Protein AF-A0A2P6WCD6-F1 (afdb_monomer_lite)

Sequence (98 aa):
MKKKTFTDDEIPIFDDAIIYKRNDYWHFRLWLTNENKYARKSLKTRNESTAIEKGKAAYLELMAIRCGVFQSCASLVEVIYFCCPICCNSSHRSIPVL

Structure (mmCIF, N/CA/C/O backbone):
data_AF-A0A2P6WCD6-F1
#
_entry.id   AF-A0A2P6WCD6-F1
#
loop_
_atom_site.group_PDB
_atom_site.id
_atom_site.type_symbol
_atom_site.label_atom_id
_atom_site.label_alt_id
_atom_site.label_comp_id
_atom_site.label_asym_id
_atom_site.label_entity_id
_atom_site.label_seq_id
_atom_site.pdbx_PDB_ins_code
_atom_site.Cartn_x
_atom_site.Cartn_y
_atom_site.Cartn_z
_atom_site.occupancy
_atom_site.B_iso_or_equiv
_atom_site.auth_seq_id
_atom_site.auth_comp_id
_atom_site.auth_asym_id
_atom_site.auth_atom_id
_atom_site.pdbx_PDB_model_num
ATOM 1 N N . MET A 1 1 ? -20.221 -18.215 4.337 1.00 41.84 1 MET A N 1
ATOM 2 C CA . MET A 1 1 ? -18.822 -17.767 4.155 1.00 41.84 1 MET A CA 1
ATOM 3 C C . MET A 1 1 ? -18.719 -17.085 2.796 1.00 41.84 1 MET A C 1
ATOM 5 O O . MET A 1 1 ? -18.878 -17.755 1.784 1.00 41.84 1 MET A O 1
ATOM 9 N N . LYS A 1 2 ? -18.614 -15.749 2.746 1.00 49.16 2 LYS A N 1
ATOM 10 C CA . LYS A 1 2 ? -18.516 -15.028 1.464 1.00 49.16 2 LYS A CA 1
ATOM 11 C C . LYS A 1 2 ? -17.145 -15.331 0.850 1.00 49.16 2 LYS A C 1
ATOM 13 O O . LYS A 1 2 ? -16.136 -15.153 1.526 1.00 49.16 2 LYS A O 1
ATOM 18 N N . LYS A 1 3 ? -17.114 -15.835 -0.387 1.00 51.19 3 LYS A N 1
ATOM 19 C CA . LYS A 1 3 ? -15.867 -16.108 -1.116 1.00 51.19 3 LYS A CA 1
ATOM 20 C C . LYS A 1 3 ? -15.168 -14.767 -1.361 1.00 51.19 3 LYS A C 1
ATOM 22 O O . LYS A 1 3 ? -15.751 -13.898 -2.002 1.00 51.19 3 LYS A O 1
ATOM 27 N N . LYS A 1 4 ? -13.967 -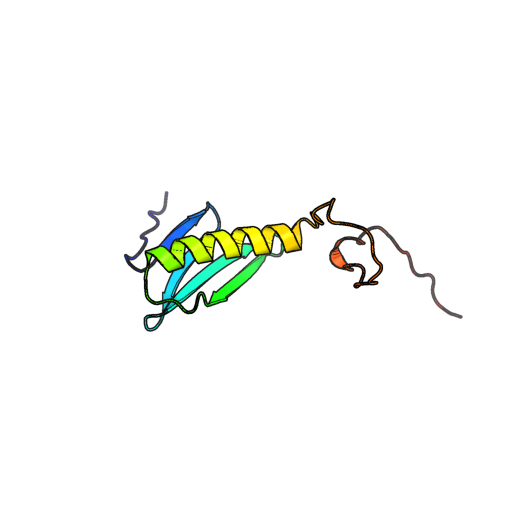14.576 -0.805 1.00 61.62 4 LYS A N 1
ATOM 28 C CA . LYS A 1 4 ? -13.106 -13.439 -1.155 1.00 61.62 4 LYS A CA 1
ATOM 29 C C . LYS A 1 4 ? -12.572 -13.718 -2.561 1.00 61.62 4 LYS A C 1
ATOM 31 O O . LYS A 1 4 ? -11.722 -14.583 -2.730 1.00 61.62 4 LYS A O 1
ATOM 36 N N . THR A 1 5 ? -13.152 -13.082 -3.571 1.00 60.59 5 THR A N 1
ATOM 37 C CA . THR A 1 5 ? -12.616 -13.096 -4.935 1.00 60.59 5 THR A CA 1
ATOM 38 C C . THR A 1 5 ? -11.454 -12.116 -4.972 1.00 60.59 5 THR A C 1
ATOM 40 O O . THR A 1 5 ? -11.681 -10.910 -5.023 1.00 60.59 5 THR A O 1
ATOM 43 N N . PHE A 1 6 ? -10.233 -12.632 -4.871 1.00 58.03 6 PHE A N 1
ATOM 44 C CA . PHE A 1 6 ? -9.032 -11.852 -5.142 1.00 58.03 6 PHE A CA 1
ATOM 45 C C . PHE A 1 6 ? -8.867 -11.787 -6.660 1.00 58.03 6 PHE A C 1
ATOM 47 O O . PHE A 1 6 ? -8.942 -12.814 -7.333 1.00 58.03 6 PHE A O 1
ATOM 54 N N . THR A 1 7 ? -8.743 -10.583 -7.204 1.00 71.94 7 THR A N 1
ATOM 55 C CA . THR A 1 7 ? -8.340 -10.389 -8.602 1.00 71.94 7 THR A CA 1
ATOM 56 C C . THR A 1 7 ? -6.844 -10.678 -8.732 1.00 71.94 7 THR A C 1
ATOM 58 O O . THR A 1 7 ? -6.127 -10.489 -7.754 1.00 71.94 7 THR A O 1
ATOM 61 N N . ASP A 1 8 ? -6.356 -11.064 -9.916 1.00 68.69 8 ASP A N 1
ATOM 62 C CA . ASP A 1 8 ? -4.915 -11.317 -10.154 1.00 68.69 8 ASP A CA 1
ATOM 63 C C . ASP A 1 8 ? -4.015 -10.129 -9.754 1.00 68.69 8 ASP A C 1
ATOM 65 O O . ASP A 1 8 ? -2.843 -10.296 -9.432 1.00 68.69 8 ASP A O 1
ATOM 69 N N . ASP A 1 9 ? -4.579 -8.922 -9.710 1.00 84.25 9 ASP A N 1
ATOM 70 C CA . ASP A 1 9 ? -3.895 -7.695 -9.305 1.00 84.25 9 ASP A CA 1
ATOM 71 C C . ASP A 1 9 ? -3.826 -7.463 -7.783 1.00 84.25 9 ASP A C 1
ATOM 73 O O . ASP A 1 9 ? -3.344 -6.409 -7.359 1.00 84.25 9 ASP A O 1
ATOM 77 N N . GLU A 1 10 ? -4.310 -8.395 -6.954 1.00 86.75 10 GLU A N 1
ATOM 78 C CA . GLU A 1 10 ? -4.282 -8.315 -5.490 1.00 86.75 10 GLU A CA 1
ATOM 79 C C . GLU A 1 10 ? -3.540 -9.504 -4.871 1.00 86.75 10 GLU A C 1
ATOM 81 O O . GLU A 1 10 ? -3.946 -10.656 -4.996 1.00 86.75 10 GLU A O 1
ATOM 86 N N . ILE A 1 11 ? -2.472 -9.211 -4.127 1.00 89.69 11 ILE A N 1
ATOM 87 C CA . ILE A 1 11 ? -1.627 -10.216 -3.483 1.00 89.69 11 ILE A CA 1
ATOM 88 C C . ILE A 1 11 ? -1.691 -10.015 -1.964 1.00 89.69 11 ILE A C 1
ATOM 90 O O . ILE A 1 11 ? -1.226 -8.982 -1.457 1.00 89.69 11 ILE A O 1
ATOM 94 N N . PRO A 1 12 ? -2.250 -10.973 -1.204 1.00 90.12 12 PRO A N 1
ATOM 95 C CA . PRO A 1 12 ? -2.174 -10.945 0.250 1.00 90.12 12 PRO A CA 1
ATOM 96 C C . PRO A 1 12 ? -0.742 -11.278 0.696 1.00 90.12 12 PRO A C 1
ATOM 98 O O . PRO A 1 12 ? -0.169 -12.272 0.257 1.00 90.12 12 PRO A O 1
ATOM 101 N N . ILE A 1 13 ? -0.153 -10.454 1.569 1.00 87.81 13 ILE A N 1
ATOM 102 C CA . ILE A 1 13 ? 1.168 -10.751 2.159 1.00 87.81 13 ILE A CA 1
ATOM 103 C C . ILE A 1 13 ? 1.018 -11.372 3.551 1.00 87.81 13 ILE A C 1
ATOM 105 O O . ILE A 1 13 ? 1.666 -12.367 3.862 1.00 87.81 13 ILE A O 1
ATOM 109 N N . PHE A 1 14 ? 0.193 -10.743 4.389 1.00 84.31 14 PHE A N 1
ATOM 110 C CA . PHE A 1 14 ? -0.086 -11.107 5.781 1.00 84.31 14 PHE A CA 1
ATOM 111 C C . PHE A 1 14 ? -1.604 -11.094 5.999 1.00 84.31 14 PHE A C 1
ATOM 113 O O . PHE A 1 14 ? -2.340 -10.655 5.115 1.00 84.31 14 PHE A O 1
ATOM 120 N N . ASP A 1 15 ? -2.073 -11.507 7.178 1.00 76.94 15 ASP A N 1
ATOM 121 C CA . ASP A 1 15 ? -3.510 -11.622 7.472 1.00 76.94 15 ASP A CA 1
ATOM 122 C C . ASP A 1 15 ? -4.289 -10.302 7.283 1.00 76.94 15 ASP A C 1
ATOM 124 O O . ASP A 1 15 ? -5.419 -10.316 6.789 1.00 76.94 15 ASP A O 1
ATOM 128 N N . ASP A 1 16 ? -3.652 -9.158 7.571 1.00 83.44 16 ASP A N 1
ATOM 129 C CA . ASP A 1 16 ? -4.267 -7.822 7.485 1.00 83.44 16 ASP A CA 1
ATOM 130 C C . ASP A 1 16 ? -3.736 -6.947 6.328 1.00 83.44 16 ASP A C 1
ATOM 132 O O . ASP A 1 16 ? -4.238 -5.838 6.092 1.00 83.44 16 ASP A O 1
ATOM 136 N N . ALA A 1 17 ? -2.708 -7.413 5.605 1.00 90.12 17 ALA A N 1
ATOM 137 C CA . ALA A 1 17 ? -1.959 -6.620 4.628 1.00 90.12 17 ALA A CA 1
ATOM 138 C C . ALA A 1 17 ? -2.134 -7.127 3.191 1.00 90.12 17 ALA A C 1
ATOM 140 O O . ALA A 1 17 ? -1.880 -8.295 2.892 1.00 90.12 17 ALA A O 1
ATOM 141 N N . ILE A 1 18 ? -2.480 -6.212 2.284 1.00 92.12 18 ILE A N 1
ATOM 142 C CA . ILE A 1 18 ? -2.739 -6.504 0.871 1.00 92.12 18 ILE A CA 1
ATOM 143 C C . ILE A 1 18 ? -1.908 -5.565 -0.006 1.00 92.12 18 ILE A C 1
ATOM 145 O O . ILE A 1 18 ? -1.872 -4.348 0.212 1.00 92.12 18 ILE A O 1
ATOM 149 N N . ILE A 1 19 ? -1.260 -6.127 -1.023 1.00 93.75 19 ILE A N 1
ATOM 150 C CA . ILE A 1 19 ? -0.705 -5.376 -2.147 1.00 93.75 19 ILE A CA 1
ATOM 151 C C . ILE A 1 19 ? -1.719 -5.400 -3.281 1.00 93.75 19 ILE A C 1
ATOM 153 O O . ILE A 1 19 ? -2.276 -6.448 -3.579 1.00 93.75 19 ILE A O 1
ATOM 157 N N . TYR A 1 20 ? -1.925 -4.261 -3.929 1.00 93.00 20 TYR A N 1
ATOM 158 C CA . TYR A 1 20 ? -2.765 -4.159 -5.114 1.00 93.00 20 TYR A CA 1
ATOM 159 C C . TYR A 1 20 ? -2.096 -3.308 -6.192 1.00 93.00 20 TYR A C 1
ATOM 161 O O . TYR A 1 20 ? -1.309 -2.401 -5.889 1.00 93.00 20 TYR A O 1
ATOM 169 N N . LYS A 1 21 ? -2.402 -3.586 -7.457 1.00 91.88 21 LYS A N 1
ATOM 170 C CA . LYS A 1 21 ? -1.875 -2.833 -8.598 1.00 91.88 21 LYS A CA 1
ATOM 171 C C . LYS A 1 21 ? -2.786 -1.653 -8.954 1.00 91.88 21 LYS A C 1
ATOM 173 O O . LYS A 1 21 ? -4.007 -1.773 -8.987 1.00 91.88 21 LYS A O 1
ATOM 178 N N . ARG A 1 22 ? -2.197 -0.486 -9.235 1.00 89.75 22 ARG A N 1
ATOM 179 C CA . ARG A 1 22 ? -2.895 0.700 -9.762 1.00 89.75 22 ARG A CA 1
ATOM 180 C C . ARG A 1 22 ? -2.034 1.365 -10.831 1.00 89.75 22 ARG A C 1
ATOM 182 O O . ARG A 1 22 ? -0.914 1.772 -10.534 1.00 89.75 22 ARG A O 1
ATOM 189 N N . ASN A 1 23 ? -2.562 1.510 -12.050 1.00 86.81 23 ASN A N 1
ATOM 190 C CA . ASN A 1 23 ? -1.878 2.151 -13.187 1.00 86.81 23 ASN A CA 1
ATOM 191 C C . ASN A 1 23 ? -0.415 1.674 -13.343 1.00 86.81 23 ASN A C 1
ATOM 193 O O . ASN A 1 23 ? 0.503 2.489 -13.381 1.00 86.81 23 ASN A O 1
ATOM 197 N N . ASP A 1 24 ? -0.203 0.355 -13.329 1.00 88.88 24 ASP A N 1
ATOM 198 C CA . ASP A 1 24 ? 1.104 -0.326 -13.420 1.00 88.88 24 ASP A CA 1
ATOM 199 C C . ASP A 1 24 ? 2.036 -0.267 -12.209 1.00 88.88 24 ASP A C 1
ATOM 201 O O . ASP A 1 24 ? 3.059 -0.957 -12.199 1.00 88.88 24 ASP A O 1
ATOM 205 N N . TYR A 1 25 ? 1.687 0.479 -11.165 1.00 91.94 25 TYR A N 1
ATOM 206 C CA . TYR A 1 25 ? 2.464 0.523 -9.933 1.00 91.94 25 TYR A CA 1
ATOM 207 C C . TYR A 1 25 ? 1.803 -0.266 -8.812 1.00 91.94 25 TYR A C 1
ATOM 209 O O . TYR A 1 25 ? 0.582 -0.279 -8.653 1.00 91.94 25 TYR A O 1
ATOM 217 N N . TRP A 1 26 ? 2.636 -0.892 -7.987 1.00 94.06 26 TRP A N 1
ATOM 218 C CA . TRP A 1 26 ? 2.180 -1.604 -6.804 1.00 94.06 26 TRP A CA 1
ATOM 219 C C . TRP A 1 26 ? 1.966 -0.660 -5.618 1.00 94.06 26 TRP A C 1
ATOM 221 O O . TRP A 1 26 ? 2.797 0.199 -5.291 1.00 94.06 26 TRP A O 1
ATOM 231 N N . HIS A 1 27 ? 0.842 -0.855 -4.941 1.00 92.94 27 HIS A N 1
ATOM 232 C CA . HIS A 1 27 ? 0.438 -0.140 -3.744 1.00 92.94 27 HIS A CA 1
ATOM 233 C C . HIS A 1 27 ? 0.209 -1.118 -2.601 1.00 92.94 27 HIS A C 1
ATOM 235 O O . HIS A 1 27 ? -0.295 -2.216 -2.787 1.00 92.94 27 HIS A O 1
ATOM 241 N N . PHE A 1 28 ? 0.551 -0.684 -1.398 1.00 93.94 28 PHE A N 1
ATOM 242 C CA . PHE A 1 28 ? 0.353 -1.416 -0.161 1.00 93.94 28 PHE A CA 1
ATOM 243 C C . PHE A 1 28 ? -0.807 -0.806 0.628 1.00 93.94 28 PHE A C 1
ATOM 245 O O . PHE A 1 28 ? -0.9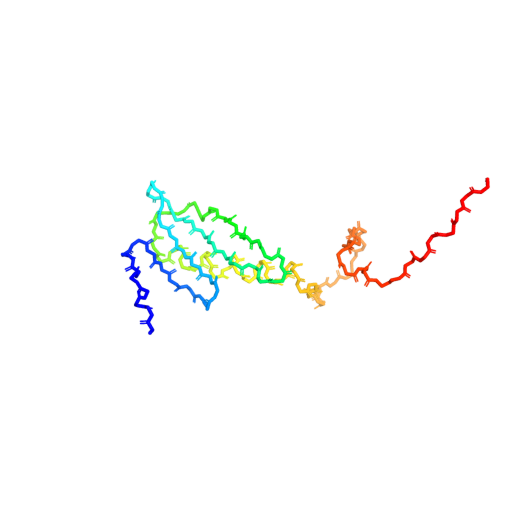08 0.424 0.749 1.00 93.94 28 PHE A O 1
ATOM 252 N N . ARG A 1 29 ? -1.663 -1.664 1.186 1.00 92.06 29 ARG A N 1
ATOM 253 C CA . ARG A 1 29 ? -2.743 -1.309 2.108 1.00 92.06 29 ARG A CA 1
ATOM 254 C C . ARG A 1 29 ? -2.729 -2.258 3.301 1.00 92.06 29 ARG A C 1
ATOM 256 O O . ARG A 1 29 ? -2.737 -3.470 3.134 1.00 92.06 29 ARG A O 1
ATOM 263 N N . LEU A 1 30 ? -2.800 -1.684 4.493 1.00 91.12 30 LEU A N 1
ATOM 264 C CA . LEU A 1 30 ? -2.961 -2.407 5.750 1.00 91.12 30 LEU A CA 1
ATOM 265 C C . LEU A 1 30 ? -4.118 -1.785 6.523 1.00 91.12 30 LEU A C 1
ATOM 267 O O . LEU A 1 30 ? -4.197 -0.557 6.637 1.00 91.12 30 LEU A O 1
ATOM 271 N N . TRP A 1 31 ? -5.023 -2.617 7.030 1.00 89.06 31 TRP A N 1
ATOM 272 C CA . TRP A 1 31 ? -6.030 -2.170 7.985 1.00 89.06 31 TRP A CA 1
ATOM 273 C C . TRP A 1 31 ? -5.447 -2.197 9.394 1.00 89.06 31 TRP A C 1
ATOM 275 O O . TRP A 1 31 ? -4.995 -3.230 9.870 1.00 89.06 31 TRP A O 1
ATOM 285 N N . LEU A 1 32 ? -5.453 -1.047 10.057 1.00 87.44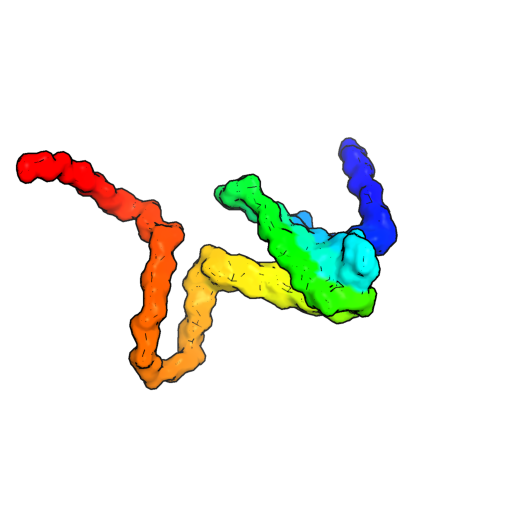 32 LEU A N 1
ATOM 286 C CA . LEU A 1 32 ? -5.023 -0.910 11.440 1.00 87.44 32 LEU A CA 1
ATOM 287 C C . LEU A 1 32 ? -6.270 -0.954 12.314 1.00 87.44 32 LEU A C 1
ATOM 289 O O . LEU A 1 32 ? -6.942 0.062 12.491 1.00 87.44 32 LEU A O 1
ATOM 293 N N . THR A 1 33 ? -6.580 -2.132 12.848 1.00 84.62 33 THR A N 1
ATOM 294 C CA . THR A 1 33 ? -7.759 -2.379 13.695 1.00 84.62 33 THR A CA 1
ATOM 295 C C . THR A 1 33 ? -7.800 -1.465 14.921 1.00 84.62 33 THR A C 1
ATOM 297 O O . THR A 1 33 ? -8.852 -0.928 15.247 1.00 84.62 33 THR A O 1
ATOM 300 N N . ASN A 1 34 ? -6.647 -1.198 15.537 1.00 82.25 34 ASN A N 1
ATOM 301 C CA . ASN A 1 34 ? -6.541 -0.342 16.725 1.00 82.25 34 ASN A CA 1
ATOM 302 C C . ASN A 1 34 ? -6.967 1.116 16.475 1.00 82.25 34 ASN A C 1
ATOM 304 O O . ASN A 1 34 ? -7.491 1.769 17.370 1.00 82.25 34 ASN A O 1
ATOM 308 N N . GLU A 1 35 ? -6.736 1.641 15.269 1.00 83.19 35 GLU A N 1
ATOM 309 C CA . GLU A 1 35 ? -7.061 3.031 14.909 1.00 83.19 35 GLU A CA 1
ATOM 310 C C . GLU A 1 35 ? -8.264 3.143 13.972 1.00 83.19 35 GLU A C 1
ATOM 312 O O . GLU A 1 35 ? -8.678 4.255 13.645 1.00 83.19 35 GLU A O 1
ATOM 317 N N . ASN A 1 36 ? -8.803 2.008 13.514 1.00 84.06 36 ASN A N 1
ATOM 318 C CA . ASN A 1 36 ? -9.808 1.920 12.456 1.00 84.06 36 ASN A CA 1
ATOM 319 C C . ASN A 1 36 ? -9.429 2.746 11.213 1.00 84.06 36 ASN A C 1
ATOM 321 O O . ASN A 1 36 ? -10.250 3.458 10.631 1.00 84.06 36 ASN A O 1
ATOM 325 N N . LYS A 1 37 ? -8.152 2.671 10.814 1.00 87.88 37 LYS A N 1
ATOM 326 C CA . LYS A 1 37 ? -7.589 3.435 9.691 1.00 87.88 37 LYS A CA 1
ATOM 327 C C . LYS A 1 37 ? -6.831 2.536 8.725 1.00 87.88 37 LYS A C 1
ATOM 329 O O . LYS A 1 37 ? -6.250 1.525 9.102 1.00 87.88 37 LYS A O 1
ATOM 334 N N . TYR A 1 38 ? -6.801 2.941 7.457 1.00 88.19 38 TYR A N 1
ATOM 335 C CA . TYR A 1 38 ? -5.947 2.306 6.457 1.00 88.19 38 TYR A CA 1
ATOM 336 C C . TYR A 1 38 ? -4.592 3.000 6.391 1.00 88.19 38 TYR A C 1
ATOM 338 O O . TYR A 1 38 ? -4.522 4.171 6.017 1.00 88.19 38 TYR A O 1
ATOM 346 N N . ALA A 1 39 ? -3.518 2.255 6.641 1.00 89.06 39 ALA A N 1
ATOM 347 C CA . ALA A 1 39 ? -2.194 2.659 6.192 1.00 89.06 39 ALA A CA 1
ATOM 348 C C . ALA A 1 39 ? -2.072 2.357 4.697 1.00 89.06 39 ALA A C 1
ATOM 350 O O . ALA A 1 39 ? -2.309 1.231 4.256 1.00 89.06 39 ALA A O 1
ATOM 351 N N . ARG A 1 40 ? -1.729 3.376 3.907 1.00 91.38 40 ARG A N 1
ATOM 352 C CA . ARG A 1 40 ? -1.535 3.268 2.457 1.00 91.38 40 ARG A CA 1
ATOM 353 C C . ARG A 1 40 ? -0.134 3.749 2.111 1.00 91.38 40 ARG A C 1
ATOM 355 O O . ARG A 1 40 ? 0.246 4.843 2.514 1.00 91.38 40 ARG A O 1
ATOM 362 N N . LYS A 1 41 ? 0.616 2.960 1.343 1.00 90.75 41 LYS A N 1
ATOM 363 C CA . LYS A 1 41 ? 1.968 3.320 0.886 1.00 90.75 41 LYS A CA 1
ATOM 364 C C . LYS A 1 41 ? 2.137 2.901 -0.570 1.00 90.75 41 LYS A C 1
ATOM 366 O O . LYS A 1 41 ? 1.771 1.795 -0.948 1.00 90.75 41 LYS A O 1
ATOM 371 N N . SER A 1 42 ? 2.663 3.783 -1.415 1.00 91.25 42 SER A N 1
ATOM 372 C CA . SER A 1 42 ? 3.067 3.404 -2.775 1.00 91.25 42 SER A CA 1
ATOM 373 C C . SER A 1 42 ? 4.406 2.672 -2.711 1.00 91.25 42 SER A C 1
ATOM 375 O O . SER A 1 42 ? 5.364 3.235 -2.176 1.00 91.25 42 SER A O 1
ATOM 377 N N . LEU A 1 43 ? 4.508 1.474 -3.286 1.00 91.62 43 LEU A N 1
ATOM 378 C CA . LEU A 1 43 ? 5.773 0.726 -3.335 1.00 91.62 43 LEU A CA 1
ATOM 379 C C . LEU A 1 43 ? 6.698 1.228 -4.457 1.00 91.62 43 LEU A C 1
ATOM 381 O O . LEU A 1 43 ? 7.905 0.976 -4.426 1.00 91.62 43 LEU A O 1
ATOM 385 N N . LYS A 1 44 ? 6.136 1.996 -5.408 1.00 90.06 44 LYS A N 1
ATOM 386 C CA . LYS A 1 44 ? 6.830 2.599 -6.562 1.00 90.06 44 LYS A CA 1
ATOM 387 C C . LYS A 1 44 ? 7.599 1.559 -7.389 1.00 90.06 44 LYS A C 1
ATOM 389 O O . LYS A 1 44 ? 8.679 1.835 -7.902 1.00 90.06 44 LYS A O 1
ATOM 394 N N . THR A 1 45 ? 7.054 0.353 -7.503 1.00 92.75 45 THR A N 1
ATOM 395 C CA . THR A 1 45 ? 7.610 -0.749 -8.296 1.00 92.75 45 THR A CA 1
ATOM 396 C C . THR A 1 45 ? 6.597 -1.231 -9.319 1.00 92.75 45 THR A C 1
ATOM 398 O O . THR A 1 45 ? 5.394 -1.074 -9.117 1.00 92.75 45 THR A O 1
ATOM 401 N N . ARG A 1 46 ? 7.108 -1.820 -10.405 1.00 91.69 46 ARG A N 1
ATOM 402 C CA . ARG A 1 46 ? 6.320 -2.526 -11.428 1.00 91.69 46 ARG A CA 1
ATOM 403 C C . ARG A 1 46 ? 6.460 -4.048 -11.308 1.00 91.69 46 ARG A C 1
ATOM 405 O O . ARG A 1 46 ? 5.514 -4.776 -11.581 1.00 91.69 46 ARG A O 1
ATOM 412 N N . ASN A 1 47 ? 7.616 -4.523 -10.837 1.00 92.88 47 ASN A N 1
ATOM 413 C CA . ASN A 1 47 ? 7.903 -5.949 -10.679 1.00 92.88 47 ASN A CA 1
ATOM 414 C C . ASN A 1 47 ? 7.217 -6.507 -9.425 1.00 92.88 47 ASN A C 1
ATOM 416 O O . ASN A 1 47 ? 7.384 -5.955 -8.334 1.00 92.88 47 ASN A O 1
ATOM 420 N N . GLU A 1 48 ? 6.510 -7.623 -9.580 1.00 90.75 48 GLU A N 1
ATOM 421 C CA . GLU A 1 48 ? 5.748 -8.279 -8.513 1.00 90.75 48 GLU A CA 1
ATOM 422 C C . GLU A 1 48 ? 6.639 -8.774 -7.366 1.00 90.75 48 GLU A C 1
ATOM 424 O O . GLU A 1 48 ? 6.406 -8.431 -6.209 1.00 90.75 48 GLU A O 1
ATOM 429 N N . SER A 1 49 ? 7.723 -9.489 -7.678 1.00 92.88 49 SER A N 1
ATOM 430 C CA . SER A 1 49 ? 8.673 -10.006 -6.680 1.00 92.88 49 SER A CA 1
ATOM 431 C C . SER A 1 49 ? 9.200 -8.899 -5.761 1.00 92.88 49 SER A C 1
ATOM 433 O O . SER A 1 49 ? 9.123 -8.992 -4.536 1.00 92.88 49 SER A O 1
ATOM 435 N N . THR A 1 50 ? 9.622 -7.780 -6.356 1.00 94.25 50 THR A N 1
ATOM 436 C CA . THR A 1 50 ? 10.090 -6.604 -5.608 1.00 94.25 50 THR A CA 1
ATOM 437 C C . THR A 1 50 ? 8.975 -5.928 -4.806 1.00 94.25 50 THR A C 1
ATOM 439 O O . THR A 1 50 ? 9.242 -5.296 -3.785 1.00 94.25 50 THR A O 1
ATOM 442 N N . ALA A 1 51 ? 7.721 -6.025 -5.259 1.00 93.00 51 ALA A N 1
ATOM 443 C CA . ALA A 1 51 ? 6.577 -5.491 -4.534 1.00 93.00 51 ALA A CA 1
ATOM 444 C C . ALA A 1 51 ? 6.298 -6.312 -3.272 1.00 93.00 51 ALA A C 1
ATOM 446 O O . ALA A 1 51 ? 6.092 -5.724 -2.213 1.00 93.00 51 ALA A O 1
ATOM 447 N N . ILE A 1 52 ? 6.374 -7.643 -3.351 1.00 93.19 52 ILE A N 1
ATOM 448 C CA . ILE A 1 52 ? 6.195 -8.537 -2.199 1.00 93.19 52 ILE A CA 1
ATOM 449 C C . ILE A 1 52 ? 7.249 -8.244 -1.125 1.00 93.19 52 ILE A C 1
ATOM 451 O O . ILE A 1 52 ? 6.906 -8.045 0.041 1.00 93.19 52 ILE A O 1
ATOM 455 N N . GLU A 1 53 ? 8.524 -8.149 -1.506 1.00 94.31 53 GLU A N 1
ATOM 456 C CA . GLU A 1 53 ? 9.619 -7.833 -0.577 1.00 94.31 53 GLU A CA 1
ATOM 457 C C . GLU A 1 53 ? 9.434 -6.464 0.089 1.00 94.31 53 GLU A C 1
ATOM 459 O O . GLU A 1 53 ? 9.494 -6.344 1.315 1.00 94.31 53 GLU A O 1
ATOM 464 N N . LYS A 1 54 ? 9.131 -5.427 -0.701 1.00 93.62 54 LYS A N 1
ATOM 465 C CA . LYS A 1 54 ? 8.895 -4.078 -0.171 1.00 93.62 54 LYS A CA 1
ATOM 466 C C . LYS A 1 54 ? 7.637 -3.988 0.682 1.00 93.62 54 LYS A C 1
ATOM 468 O O . LYS A 1 54 ? 7.618 -3.225 1.643 1.00 93.62 54 LYS A O 1
ATOM 473 N N . GLY A 1 55 ? 6.590 -4.739 0.356 1.00 93.00 55 GLY A N 1
ATOM 474 C CA . GLY A 1 55 ? 5.381 -4.805 1.168 1.00 93.00 55 GLY A CA 1
ATOM 475 C C . GLY A 1 55 ? 5.636 -5.466 2.520 1.00 93.00 55 GLY A C 1
ATOM 476 O O . GLY A 1 55 ? 5.161 -4.960 3.535 1.00 93.00 55 GLY A O 1
ATOM 477 N N . LYS A 1 56 ? 6.463 -6.522 2.561 1.00 92.38 56 LYS A N 1
ATOM 478 C CA . LYS A 1 56 ? 6.933 -7.122 3.820 1.00 92.38 56 LYS A CA 1
ATOM 479 C C . LYS A 1 56 ? 7.735 -6.128 4.655 1.00 92.38 56 LYS A C 1
ATOM 481 O O . LYS A 1 56 ? 7.445 -5.953 5.835 1.00 92.38 56 LYS A O 1
ATOM 486 N N . ALA A 1 57 ? 8.685 -5.430 4.035 1.00 92.44 57 ALA A N 1
ATOM 487 C CA . ALA A 1 57 ? 9.471 -4.400 4.710 1.00 92.44 57 ALA A CA 1
ATOM 488 C C . ALA A 1 57 ? 8.590 -3.259 5.250 1.00 92.44 57 ALA A C 1
ATOM 490 O O . ALA A 1 57 ? 8.738 -2.864 6.401 1.0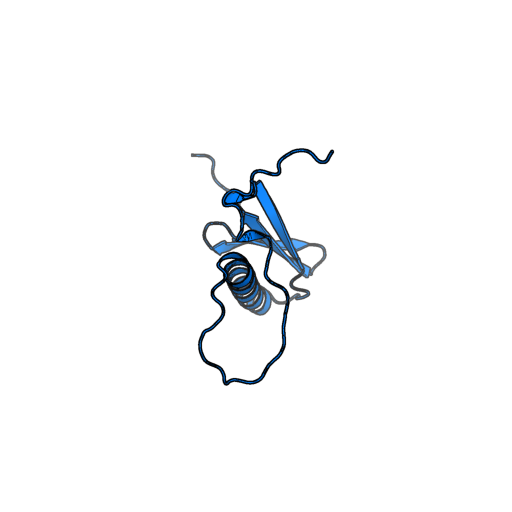0 92.44 57 ALA A O 1
ATOM 491 N N . ALA A 1 58 ? 7.623 -2.778 4.461 1.00 90.56 58 ALA A N 1
ATOM 492 C CA . ALA A 1 58 ? 6.697 -1.725 4.875 1.00 90.56 58 ALA A CA 1
ATOM 493 C C . ALA A 1 58 ? 5.797 -2.153 6.044 1.00 90.56 58 ALA A C 1
ATOM 495 O O . ALA A 1 58 ? 5.507 -1.341 6.920 1.00 90.56 58 ALA A O 1
ATOM 496 N N . TYR A 1 59 ? 5.363 -3.414 6.074 1.00 90.25 59 TYR A N 1
ATOM 497 C CA . TYR A 1 59 ? 4.615 -3.962 7.203 1.00 90.25 59 TYR A CA 1
ATOM 498 C C . TYR A 1 59 ? 5.457 -3.955 8.486 1.00 90.25 59 TYR A C 1
ATOM 500 O O . TYR A 1 59 ? 5.005 -3.443 9.509 1.00 90.25 59 TYR A O 1
ATOM 508 N N . LEU A 1 60 ? 6.694 -4.460 8.418 1.00 88.50 60 LEU A N 1
ATOM 509 C CA . LEU A 1 60 ? 7.613 -4.477 9.559 1.00 88.50 60 LEU A CA 1
ATOM 510 C C . LEU A 1 60 ? 7.949 -3.064 10.043 1.00 88.50 60 LEU A C 1
ATOM 512 O O . LEU A 1 60 ? 7.931 -2.817 11.241 1.00 88.50 60 LEU A O 1
ATOM 516 N N . GLU A 1 61 ? 8.185 -2.128 9.126 1.00 87.69 61 GLU A N 1
ATOM 517 C CA . GLU A 1 61 ? 8.438 -0.717 9.433 1.00 87.69 61 GLU A CA 1
ATOM 518 C C . GLU A 1 61 ? 7.245 -0.079 10.162 1.00 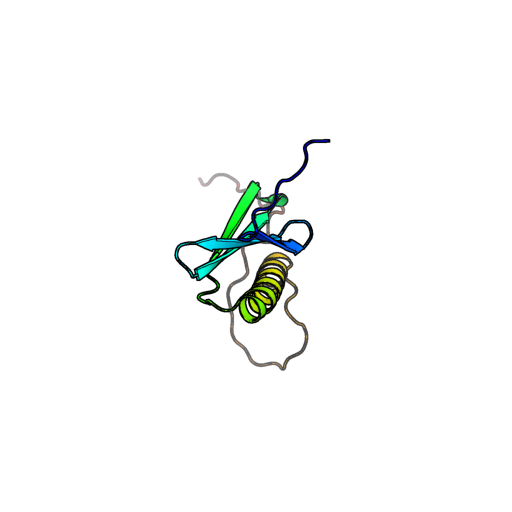87.69 61 GLU A C 1
ATOM 520 O O . GLU A 1 61 ? 7.419 0.559 11.199 1.00 87.69 61 GLU A O 1
ATOM 525 N N . LEU A 1 62 ? 6.017 -0.300 9.677 1.00 86.25 62 LEU A N 1
ATOM 526 C CA . LEU A 1 62 ? 4.805 0.198 10.332 1.00 86.25 62 LEU A CA 1
ATOM 527 C C . LEU A 1 62 ? 4.609 -0.419 11.719 1.00 86.25 62 LEU A C 1
ATOM 529 O O . LEU A 1 62 ? 4.224 0.290 12.647 1.00 86.25 62 LEU A O 1
ATOM 533 N N . MET A 1 63 ? 4.882 -1.713 11.881 1.00 83.38 63 MET A N 1
ATOM 534 C CA . MET A 1 63 ? 4.789 -2.371 13.184 1.00 83.38 63 MET A CA 1
ATOM 535 C C . MET A 1 63 ? 5.889 -1.906 14.141 1.00 83.38 63 MET A C 1
ATOM 537 O O . MET A 1 63 ? 5.602 -1.676 15.312 1.00 83.38 63 MET A O 1
ATOM 541 N N . ALA A 1 64 ? 7.111 -1.680 13.656 1.00 82.81 64 ALA A N 1
ATOM 542 C CA . ALA A 1 64 ? 8.224 -1.169 14.454 1.00 82.81 64 ALA A CA 1
ATOM 543 C C . ALA A 1 64 ? 7.958 0.257 14.959 1.00 82.81 64 ALA A C 1
ATOM 545 O O . ALA A 1 64 ? 8.100 0.522 16.152 1.00 82.81 64 ALA A O 1
ATOM 546 N N . ILE A 1 65 ? 7.484 1.151 14.081 1.00 78.25 65 ILE A N 1
ATOM 547 C CA . ILE A 1 65 ? 7.100 2.525 14.448 1.00 78.25 65 ILE A CA 1
ATOM 548 C C . ILE A 1 65 ? 5.980 2.516 15.500 1.00 78.25 65 ILE A C 1
ATOM 550 O O . ILE A 1 65 ? 5.985 3.333 16.417 1.00 78.25 65 ILE A O 1
ATOM 554 N N . ARG A 1 66 ? 5.019 1.588 15.388 1.00 67.38 66 ARG A N 1
ATOM 555 C CA . ARG A 1 66 ? 3.858 1.507 16.291 1.00 67.38 66 ARG A CA 1
ATOM 556 C C . ARG A 1 66 ? 4.141 0.815 17.619 1.00 67.38 66 ARG A C 1
ATOM 558 O O . ARG A 1 66 ? 3.528 1.177 18.615 1.00 67.38 66 ARG A O 1
ATOM 565 N N . CYS A 1 67 ? 5.002 -0.198 17.632 1.00 51.84 67 CYS A N 1
ATOM 566 C CA . CYS A 1 67 ? 5.275 -0.987 18.831 1.00 51.84 67 CYS A CA 1
ATOM 567 C C . CYS A 1 67 ? 6.302 -0.311 19.751 1.00 51.84 67 CYS A C 1
ATOM 569 O O . CYS A 1 67 ? 6.504 -0.771 20.870 1.00 51.84 67 CYS A O 1
ATOM 571 N N . GLY A 1 68 ? 6.965 0.766 19.309 1.00 52.25 68 GLY A N 1
ATOM 572 C CA . GLY A 1 68 ? 7.979 1.430 20.125 1.00 52.25 68 GLY A CA 1
ATOM 573 C C . GLY A 1 68 ? 9.116 0.488 20.524 1.00 52.25 68 GLY A C 1
ATOM 574 O O . GLY A 1 68 ? 9.743 0.699 21.559 1.00 52.25 68 GLY A O 1
ATOM 575 N N . VAL A 1 69 ? 9.397 -0.549 19.723 1.00 40.00 69 VAL A N 1
ATOM 576 C CA . VAL A 1 69 ? 10.615 -1.344 19.899 1.00 40.00 69 VAL A CA 1
ATOM 577 C C . VAL A 1 69 ? 11.742 -0.518 19.303 1.00 40.00 69 VAL A C 1
ATOM 579 O O . VAL A 1 69 ? 12.184 -0.716 18.174 1.00 40.00 69 VAL A O 1
ATOM 582 N N . PHE A 1 70 ? 12.152 0.480 20.083 1.00 41.53 70 PHE A N 1
ATOM 583 C CA . PHE A 1 70 ? 13.471 1.063 19.994 1.00 41.53 70 PHE A CA 1
ATOM 584 C C . PHE A 1 70 ? 14.429 -0.119 20.062 1.00 41.53 70 PHE A C 1
ATOM 586 O O . PHE A 1 70 ? 14.479 -0.837 21.060 1.00 41.53 70 PHE A O 1
ATOM 593 N N . GLN A 1 71 ? 15.098 -0.378 18.949 1.00 39.78 71 GLN A N 1
ATOM 594 C CA . GLN A 1 71 ? 16.155 -1.359 18.857 1.00 39.78 71 GLN A CA 1
ATOM 595 C C . GLN A 1 71 ? 17.195 -0.986 19.915 1.00 39.78 71 GLN A C 1
ATOM 597 O O . GLN A 1 71 ? 17.991 -0.067 19.732 1.00 39.78 71 GLN A O 1
ATOM 602 N N . SER A 1 72 ? 17.131 -1.629 21.078 1.00 43.59 72 SER A N 1
ATOM 603 C CA . SER A 1 72 ? 18.161 -1.476 22.086 1.00 43.59 72 SER A CA 1
ATOM 604 C C . SER A 1 72 ? 19.454 -2.030 21.501 1.00 43.59 72 SER A C 1
ATOM 606 O O . SER A 1 72 ? 19.459 -3.135 20.955 1.00 43.59 72 SER A O 1
ATOM 608 N N . CYS A 1 73 ? 20.526 -1.260 21.687 1.00 35.22 73 CYS A N 1
ATOM 609 C CA . CYS A 1 73 ? 21.925 -1.585 21.411 1.00 35.22 73 CYS A CA 1
ATOM 610 C C . CYS A 1 73 ? 22.441 -1.219 20.009 1.00 35.22 73 CYS A C 1
ATOM 612 O O . CYS A 1 73 ? 22.868 -2.075 19.242 1.00 35.22 73 CYS A O 1
ATOM 614 N N . ALA A 1 74 ? 22.554 0.082 19.737 1.00 40.47 74 ALA A N 1
ATOM 615 C CA . ALA A 1 74 ? 23.731 0.604 19.046 1.00 40.47 74 ALA A CA 1
ATOM 616 C C . ALA A 1 74 ? 24.182 1.902 19.734 1.00 40.47 74 ALA A C 1
ATOM 618 O O . ALA A 1 74 ? 23.595 2.959 19.543 1.00 40.47 74 ALA A O 1
ATOM 619 N N . SER A 1 75 ? 25.185 1.748 20.604 1.00 41.88 75 SER A N 1
ATOM 620 C CA . SER A 1 75 ? 26.204 2.746 20.963 1.00 41.88 75 SER A CA 1
ATOM 621 C C . SER A 1 75 ? 25.761 4.209 21.116 1.00 41.88 75 SER A C 1
ATOM 623 O O . SER A 1 75 ? 25.748 4.983 20.165 1.00 41.88 75 SER A O 1
ATOM 625 N N . LEU A 1 76 ? 25.498 4.562 22.374 1.00 49.59 76 LEU A N 1
ATOM 626 C CA . LEU A 1 76 ? 25.883 5.796 23.066 1.00 49.59 76 LEU A CA 1
ATOM 627 C C . LEU A 1 76 ? 26.582 6.861 22.197 1.00 49.59 76 LEU A C 1
ATOM 629 O O . LEU A 1 76 ? 27.802 6.851 22.097 1.00 49.59 76 LEU A O 1
ATOM 633 N N . VAL A 1 77 ? 25.813 7.799 21.642 1.00 45.16 77 VAL A N 1
ATOM 634 C CA . VAL A 1 77 ? 26.076 9.242 21.771 1.00 45.16 77 VAL A CA 1
ATOM 635 C C . VAL A 1 77 ? 24.823 10.042 21.410 1.00 45.16 77 VAL A C 1
ATOM 637 O O . VAL A 1 77 ? 24.150 9.801 20.413 1.00 45.16 77 VAL A O 1
ATOM 640 N N . GLU A 1 78 ? 24.524 10.957 22.320 1.00 54.19 78 GLU A N 1
ATOM 641 C CA . GLU A 1 78 ? 23.469 11.961 22.382 1.00 54.19 78 GLU A CA 1
ATOM 642 C C . GLU A 1 78 ? 22.899 12.437 21.040 1.00 54.19 78 GLU A C 1
ATOM 644 O O . GLU A 1 78 ? 23.528 13.227 20.344 1.00 54.19 78 GLU A O 1
ATOM 649 N N . VAL A 1 79 ? 21.634 12.105 20.761 1.00 40.97 79 VAL A N 1
ATOM 650 C CA . VAL A 1 79 ? 20.729 13.079 20.140 1.00 40.97 79 VAL A CA 1
ATOM 651 C C . VAL A 1 79 ? 19.326 12.908 20.711 1.00 40.97 79 VAL A C 1
ATOM 653 O O . VAL A 1 79 ? 18.682 11.870 20.568 1.00 40.97 79 VAL A O 1
ATOM 656 N N . ILE A 1 80 ? 18.861 13.967 21.366 1.00 54.12 80 ILE A N 1
ATOM 657 C CA . ILE A 1 80 ? 17.487 14.168 21.815 1.00 54.12 80 ILE A CA 1
ATOM 658 C C . ILE A 1 80 ? 16.583 14.128 20.577 1.00 54.12 80 ILE A C 1
ATOM 660 O O . ILE A 1 80 ? 16.483 15.109 19.845 1.00 54.12 80 ILE A O 1
ATOM 664 N N . TYR A 1 81 ? 15.915 13.003 20.337 1.00 44.50 81 TYR A N 1
ATOM 665 C CA . TYR A 1 81 ? 14.808 12.927 19.391 1.00 44.50 81 TYR A CA 1
ATOM 666 C C . TYR A 1 81 ? 13.534 12.558 20.139 1.00 44.50 81 TYR A C 1
ATOM 668 O O . TYR A 1 81 ? 13.292 11.410 20.490 1.00 44.50 81 TYR A O 1
ATOM 676 N N . PHE A 1 82 ? 12.764 13.614 20.401 1.00 40.56 82 PHE A N 1
ATOM 677 C CA . PHE A 1 82 ? 11.307 13.657 20.446 1.00 40.56 82 PHE A CA 1
ATOM 678 C C . PHE A 1 82 ? 10.616 12.404 21.001 1.00 40.56 82 PHE A C 1
ATOM 680 O O . PHE A 1 82 ? 10.278 11.460 20.288 1.00 40.56 82 PHE A O 1
ATOM 687 N N . CYS A 1 83 ? 10.346 12.470 22.303 1.00 37.50 83 CYS A N 1
ATOM 688 C CA . CYS A 1 83 ? 9.378 11.642 23.002 1.00 37.50 83 CYS A CA 1
ATOM 689 C C . CYS A 1 83 ? 8.093 11.522 22.161 1.00 37.50 83 CYS A C 1
ATOM 691 O O . CYS A 1 83 ? 7.415 12.518 21.909 1.00 37.50 83 CYS A O 1
ATOM 693 N N . CYS A 1 84 ? 7.787 10.314 21.686 1.00 35.53 84 CYS A N 1
ATOM 694 C CA . CYS A 1 84 ? 6.543 10.012 20.989 1.00 35.53 84 CYS A CA 1
ATOM 695 C C . CYS A 1 84 ? 5.360 10.261 21.949 1.00 35.53 84 CYS A C 1
ATOM 697 O O . CYS A 1 84 ? 5.245 9.550 22.950 1.00 35.53 84 CYS A O 1
ATOM 699 N N . PRO A 1 85 ? 4.445 11.211 21.666 1.00 45.06 85 PRO A N 1
ATOM 700 C CA . PRO A 1 85 ? 3.306 11.488 22.542 1.00 45.06 85 PRO A CA 1
ATOM 701 C C . PRO A 1 85 ? 2.241 10.377 22.551 1.00 45.06 85 PRO A C 1
ATOM 703 O O . PRO A 1 85 ? 1.270 10.467 23.294 1.00 45.06 85 PRO A O 1
ATOM 706 N N . ILE A 1 86 ? 2.394 9.317 21.751 1.00 46.25 86 ILE A N 1
ATOM 707 C CA . ILE A 1 86 ? 1.363 8.280 21.585 1.00 46.25 86 ILE A CA 1
ATOM 708 C C . ILE A 1 86 ? 1.452 7.203 22.683 1.00 46.25 86 ILE A C 1
ATOM 710 O O . ILE A 1 86 ? 0.448 6.566 22.993 1.00 46.25 86 ILE A O 1
ATOM 714 N N . CYS A 1 87 ? 2.605 7.048 23.347 1.00 40.41 87 CYS A N 1
ATOM 715 C CA . CYS A 1 87 ? 2.755 6.098 24.459 1.00 40.41 87 CYS A CA 1
ATOM 716 C C . CYS A 1 87 ? 2.358 6.678 25.830 1.00 40.41 87 CYS A C 1
ATOM 718 O O . CYS A 1 87 ? 2.302 5.935 26.804 1.00 40.41 87 CYS A O 1
ATOM 720 N N . CYS A 1 88 ? 2.065 7.980 25.930 1.00 38.75 88 CYS A N 1
ATOM 721 C CA . CYS A 1 88 ? 1.717 8.634 27.194 1.00 38.75 88 CYS A CA 1
ATOM 722 C C . CYS A 1 88 ? 0.222 8.978 27.243 1.00 38.75 88 CYS A C 1
ATOM 724 O O . CYS A 1 88 ? -0.163 10.135 27.380 1.00 38.75 88 CYS A O 1
ATOM 726 N N . ASN A 1 89 ? -0.641 7.967 27.114 1.00 43.25 89 ASN A N 1
ATOM 727 C CA . ASN A 1 89 ? -2.030 8.096 27.549 1.00 43.25 89 ASN A CA 1
ATOM 728 C C . ASN A 1 89 ? -2.193 7.365 28.884 1.00 43.25 89 ASN A C 1
ATOM 730 O O . ASN A 1 89 ? -2.706 6.252 28.971 1.00 43.25 89 ASN A O 1
ATOM 734 N N . SER A 1 90 ? -1.668 7.979 29.940 1.00 45.12 90 SER A N 1
ATOM 735 C CA . SER A 1 90 ? -1.958 7.621 31.326 1.00 45.12 90 SER A CA 1
ATOM 736 C C . SER A 1 90 ? -1.984 8.906 32.145 1.00 45.12 90 SER A C 1
ATOM 738 O O . SER A 1 90 ? -0.955 9.446 32.526 1.00 45.12 90 SER A O 1
ATOM 740 N N . SER A 1 91 ? -3.206 9.411 32.323 1.00 47.50 91 SER A N 1
ATOM 741 C CA . SER A 1 91 ? -3.638 10.372 33.343 1.00 47.50 91 SER A CA 1
ATOM 742 C C . SER A 1 91 ? -2.710 11.558 33.636 1.00 47.50 91 SER A C 1
ATOM 744 O O . SER A 1 91 ? -1.890 11.498 34.545 1.00 47.50 91 SER A O 1
ATOM 746 N N . HIS A 1 92 ? -2.970 12.709 33.018 1.00 44.62 92 HIS A N 1
ATOM 747 C CA . HIS A 1 92 ? -2.722 13.981 33.696 1.00 44.62 92 HIS A CA 1
ATOM 748 C C . HIS A 1 92 ? -4.010 14.801 33.706 1.00 44.62 92 HIS A C 1
ATOM 750 O O . HIS A 1 92 ? -4.469 15.342 32.705 1.00 44.62 92 HIS A O 1
ATOM 756 N N . ARG A 1 93 ? -4.631 14.797 34.885 1.00 47.91 93 ARG A N 1
ATOM 757 C CA . ARG A 1 93 ? -5.749 15.643 35.278 1.00 47.91 93 ARG A CA 1
ATOM 758 C C . ARG A 1 93 ? -5.216 17.078 35.358 1.00 47.91 93 ARG A C 1
ATOM 760 O O . ARG A 1 93 ? -4.413 17.370 36.238 1.00 47.91 93 ARG A O 1
ATOM 767 N N . SER A 1 94 ? -5.640 17.955 34.454 1.00 40.34 94 SER A N 1
ATOM 768 C CA . SER A 1 94 ? -5.306 19.383 34.509 1.00 40.34 94 SER A CA 1
ATOM 769 C C . SER A 1 94 ? -6.384 20.133 35.290 1.00 40.34 94 SER A C 1
ATOM 771 O O . SER A 1 94 ? -7.548 20.160 34.897 1.00 40.34 94 SER A O 1
ATOM 773 N N . ILE A 1 95 ? -5.977 20.694 36.425 1.00 42.25 95 ILE A N 1
ATOM 774 C CA . ILE A 1 95 ? -6.729 21.587 37.317 1.00 42.25 95 ILE A CA 1
ATOM 775 C C . ILE A 1 95 ? -6.898 22.958 36.617 1.00 42.25 95 ILE A C 1
ATOM 777 O O . ILE A 1 95 ? -5.987 23.358 35.890 1.00 42.25 95 ILE A O 1
ATOM 781 N N . PRO A 1 96 ? -8.029 23.674 36.782 1.00 49.19 96 PRO A N 1
ATOM 782 C CA . PRO A 1 96 ? -8.271 24.953 36.109 1.00 49.19 96 PRO A CA 1
ATOM 783 C C . PRO A 1 96 ? -7.385 26.086 36.652 1.00 49.19 96 PRO A C 1
ATOM 785 O O . PRO A 1 96 ? -7.106 26.154 37.847 1.00 49.19 96 PRO A O 1
ATOM 788 N N . VAL A 1 97 ? -6.961 26.969 35.746 1.00 53.12 97 VAL A N 1
ATOM 789 C CA . VAL A 1 97 ? -6.128 28.153 36.009 1.00 53.12 97 VAL A CA 1
ATOM 790 C C . VAL A 1 97 ? -7.004 29.280 36.575 1.00 53.12 97 VAL A C 1
ATOM 792 O O . VAL A 1 97 ? -8.043 29.588 35.988 1.00 53.12 97 VAL A 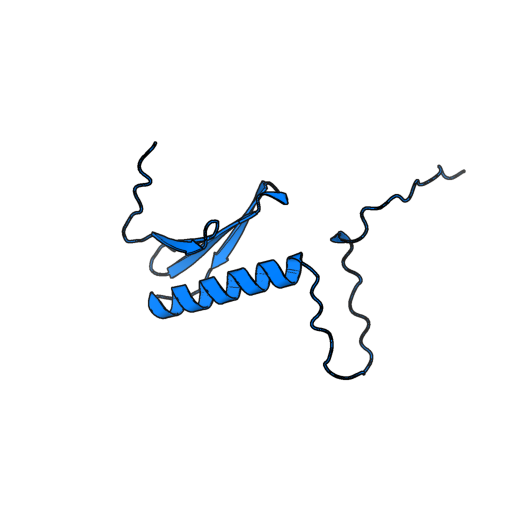O 1
ATOM 795 N N . LEU A 1 98 ? -6.582 29.842 37.714 1.00 50.50 98 LEU A N 1
ATOM 796 C CA . LEU A 1 98 ? -7.013 31.142 38.250 1.00 50.50 98 LEU A CA 1
ATOM 797 C C . LEU A 1 98 ? -6.304 32.277 37.506 1.00 50.50 98 LEU A C 1
ATOM 799 O O . LEU A 1 98 ? -5.087 32.119 37.255 1.00 50.50 98 LEU A O 1
#

pLDDT: mean 71.88, std 21.55, range [35.22, 94.31]

Secondary structure (DSSP, 8-state):
-------TTEEE-SSSEEEEEETTEEEEEEEETTTTEEEEEE---S-HHHHHHHHHHHHHHHHHHHHT-----S----------TTS--S----PPP-

Radius of gyration: 19.15 Å; chains: 1; bounding box: 45×49×52 Å

Foldseek 3Di:
DDDPDDDPQWDDQDPFKIWGDDPQWIKIWGQDPVVRDIDIDTLRDNDPVSSSVSNVVVVVVVCCVVVVPPPPDDDDDDDDDDDDCPPPPDDDDDDDDD